Protein AF-A0AAD5CUB1-F1 (afdb_monomer_lite)

Sequence (132 aa):
MQSFSGYIFGTVWWGIALNLIAYFVASHAVGACWYLLGTQRATKCLKDKCMEIDGCKLRILTCQEFMNYGTSGLIQDHTRLSWGENRRVRSACLQEDSSFSYGVYKWTIQLVTNQNRLEKILFPIFWGLMTL

Secondary structure (DSSP, 8-state):
--SSHHHHSSSHHHHHHHHHHHHHHHHHHHHHHHHHHHHHHHHHHHHHHHHTSTT--GGGGSPPP---SS--S----HHHHHHHT-HHHHHHHSSTT-SS--GGGTTHHHHHH---HHHHHHHHHHHHHHH-

Organism: Ambrosia artemisiifolia (NCBI:txid4212)

Radius of gyration: 21.76 Å; chains: 1; bounding box: 42×44×61 Å

pLDDT: mean 82.88, std 13.19, range [42.78, 95.31]

Foldseek 3Di:
DPPPVCVCVVDPVNVVVVVVVVLLVQLLVQLVVLLVVLVVLLLVLLVVVLVVDPPRDCVLSDDDDDDDPPDPDDPPPPVSVVSVPPPVSCQQRQDLNHPRPSDPSSVSSPVVPDPDPVCVRVVSSVVSSVVD

Structure (mmCIF, N/CA/C/O backbone):
data_AF-A0AAD5CUB1-F1
#
_entry.id   AF-A0AAD5CUB1-F1
#
loop_
_atom_site.group_PDB
_atom_site.id
_atom_site.type_symbol
_atom_site.label_atom_id
_atom_site.label_alt_id
_atom_site.label_comp_id
_atom_site.label_asym_id
_atom_site.label_entity_id
_atom_site.label_seq_id
_atom_site.pdbx_PDB_ins_code
_atom_site.Cartn_x
_atom_site.Cartn_y
_atom_site.Cartn_z
_atom_site.occupancy
_atom_site.B_iso_or_equiv
_atom_site.auth_seq_id
_atom_site.auth_comp_id
_atom_site.auth_asym_id
_atom_site.auth_atom_id
_atom_site.pdbx_PDB_model_num
ATOM 1 N N . MET A 1 1 ? 17.579 18.787 -40.825 1.00 42.78 1 MET A N 1
ATOM 2 C CA . MET A 1 1 ? 17.127 18.381 -39.473 1.00 42.78 1 MET A CA 1
ATOM 3 C C . MET A 1 1 ? 17.156 16.856 -39.356 1.00 42.78 1 MET A C 1
ATOM 5 O O . MET A 1 1 ? 16.116 16.223 -39.266 1.00 42.78 1 MET A O 1
ATOM 9 N N . GLN A 1 2 ? 18.342 16.246 -39.418 1.00 50.91 2 GLN A N 1
ATOM 10 C CA . GLN A 1 2 ? 18.483 14.787 -39.557 1.00 50.91 2 GLN A CA 1
ATOM 11 C C . GLN A 1 2 ? 19.628 14.253 -38.682 1.00 50.91 2 GLN A C 1
ATOM 13 O O . GLN A 1 2 ? 20.418 13.428 -39.113 1.00 50.91 2 GLN A O 1
ATOM 18 N N . SER A 1 3 ? 19.757 14.777 -37.460 1.00 53.75 3 SER A N 1
ATOM 19 C CA . SER A 1 3 ? 20.870 14.455 -36.550 1.00 53.75 3 SER A CA 1
ATOM 20 C C . SER A 1 3 ? 20.441 13.879 -35.196 1.00 53.75 3 SER A C 1
ATOM 22 O O . SER A 1 3 ? 21.233 13.186 -34.573 1.00 53.75 3 SER A O 1
ATOM 24 N N . PHE A 1 4 ? 19.193 14.071 -34.756 1.00 56.19 4 PHE A N 1
ATOM 25 C CA . PHE A 1 4 ? 18.714 13.481 -33.494 1.00 56.19 4 PHE A CA 1
ATOM 26 C C . PHE A 1 4 ? 18.097 12.090 -33.676 1.00 56.19 4 PHE A C 1
ATOM 28 O O . PHE A 1 4 ? 18.402 11.171 -32.922 1.00 56.19 4 PHE A O 1
ATOM 35 N N . SER A 1 5 ? 17.277 11.901 -34.714 1.00 56.19 5 SER A N 1
ATOM 36 C CA . SER A 1 5 ? 16.604 10.616 -34.947 1.00 56.19 5 SER A CA 1
ATOM 37 C C . SER A 1 5 ? 17.586 9.517 -35.390 1.00 56.19 5 SER A C 1
ATOM 39 O O . SER A 1 5 ? 17.491 8.387 -34.934 1.00 56.19 5 SER A O 1
ATOM 41 N N . GLY A 1 6 ? 18.609 9.852 -36.188 1.00 54.75 6 GLY A N 1
ATOM 42 C CA . GLY A 1 6 ? 19.611 8.881 -36.652 1.00 54.75 6 GLY A CA 1
ATOM 43 C C . GLY A 1 6 ? 20.554 8.353 -35.561 1.00 54.75 6 GLY A C 1
ATOM 44 O O . GLY A 1 6 ? 21.045 7.240 -35.683 1.00 54.75 6 GLY A O 1
ATOM 45 N N . TYR A 1 7 ? 20.780 9.107 -34.479 1.00 55.44 7 TYR A N 1
ATOM 46 C CA . TYR A 1 7 ? 21.620 8.673 -33.352 1.00 55.44 7 TYR A CA 1
ATOM 47 C C . TYR A 1 7 ? 20.828 7.854 -32.317 1.00 55.44 7 TYR A C 1
ATOM 49 O O . TYR A 1 7 ? 21.359 6.911 -31.736 1.00 55.44 7 TYR A O 1
ATOM 57 N N . ILE A 1 8 ? 19.540 8.175 -32.133 1.00 55.81 8 ILE A N 1
ATOM 58 C CA . ILE A 1 8 ? 18.613 7.427 -31.266 1.00 55.81 8 ILE A CA 1
ATOM 59 C C . ILE A 1 8 ? 18.130 6.134 -31.943 1.00 55.81 8 ILE A C 1
ATOM 61 O O . ILE A 1 8 ? 17.870 5.159 -31.261 1.00 55.81 8 ILE A O 1
ATOM 65 N N . PHE A 1 9 ? 18.042 6.071 -33.274 1.00 55.00 9 PHE A N 1
ATOM 66 C CA . PHE A 1 9 ? 17.615 4.859 -33.995 1.00 55.00 9 PHE A CA 1
ATOM 67 C C . PHE A 1 9 ? 18.747 4.149 -34.759 1.00 55.00 9 PHE A C 1
ATOM 69 O O . PHE A 1 9 ? 18.501 3.148 -35.424 1.00 55.00 9 PHE A O 1
ATOM 76 N N . GLY A 1 10 ? 19.989 4.637 -34.670 1.00 57.09 10 GLY A N 1
ATOM 77 C CA . GLY A 1 10 ? 21.131 4.094 -35.418 1.00 57.09 10 GLY A CA 1
ATOM 78 C C . GLY A 1 10 ? 21.799 2.867 -34.792 1.00 57.09 10 GLY A C 1
ATOM 79 O O . GLY A 1 10 ? 22.535 2.164 -35.479 1.00 57.09 10 GLY A O 1
ATOM 80 N N . THR A 1 11 ? 21.555 2.579 -33.508 1.00 68.25 11 THR A N 1
ATOM 81 C CA . THR A 1 11 ? 22.125 1.408 -32.825 1.00 68.25 11 THR A CA 1
ATOM 82 C C . THR A 1 11 ? 21.013 0.493 -32.314 1.00 68.25 11 THR A C 1
ATOM 84 O O . THR A 1 11 ? 20.067 0.941 -31.669 1.00 68.25 11 THR A O 1
ATOM 87 N N . VAL A 1 12 ? 21.135 -0.817 -32.573 1.00 71.50 12 VAL A N 1
ATOM 88 C CA . VAL A 1 12 ? 20.195 -1.873 -32.121 1.00 71.50 12 VAL A CA 1
ATOM 89 C C . VAL A 1 12 ? 19.882 -1.764 -30.621 1.00 71.50 12 VAL A C 1
ATOM 91 O O . VAL A 1 12 ? 18.788 -2.091 -30.162 1.00 71.50 12 VAL A O 1
ATOM 94 N N . TRP A 1 13 ? 20.836 -1.237 -29.857 1.00 74.38 13 TRP A N 1
ATOM 95 C CA . TRP A 1 13 ? 20.746 -1.050 -28.420 1.00 74.38 13 TRP A CA 1
ATOM 96 C C . TRP A 1 13 ? 19.632 -0.091 -27.979 1.00 74.38 13 TRP A C 1
ATOM 98 O O . TRP A 1 13 ? 18.978 -0.347 -26.968 1.00 74.38 13 TRP A O 1
ATOM 108 N N . TRP A 1 14 ? 19.346 0.962 -28.748 1.00 79.62 14 TRP A N 1
ATOM 109 C CA . TRP A 1 14 ? 18.256 1.884 -28.423 1.00 79.62 14 TRP A CA 1
ATOM 110 C C . TRP A 1 14 ? 16.875 1.241 -28.562 1.00 79.62 14 TRP A C 1
ATOM 112 O O . TRP A 1 14 ? 15.990 1.533 -27.763 1.00 79.62 14 TRP A O 1
ATOM 122 N N . GLY A 1 15 ? 16.697 0.316 -29.511 1.00 80.81 15 GLY A N 1
ATOM 123 C CA . GLY A 1 15 ? 15.460 -0.461 -29.625 1.00 80.81 15 GLY A CA 1
ATOM 124 C C . GLY A 1 15 ? 15.199 -1.309 -28.376 1.00 80.81 15 GLY A C 1
ATOM 125 O O . GLY A 1 15 ? 14.087 -1.316 -27.851 1.00 80.81 15 GLY A O 1
ATOM 126 N N . ILE A 1 16 ? 16.245 -1.954 -27.849 1.00 86.75 16 ILE A N 1
ATOM 127 C CA . ILE A 1 16 ? 16.178 -2.724 -26.597 1.00 86.75 16 ILE A CA 1
ATOM 128 C C . ILE A 1 16 ? 15.879 -1.795 -25.414 1.00 86.75 16 ILE A C 1
ATOM 130 O O . ILE A 1 16 ? 14.988 -2.086 -24.619 1.00 86.75 16 ILE A O 1
ATOM 134 N N . ALA A 1 17 ? 16.575 -0.659 -25.312 1.00 89.06 17 ALA A N 1
ATOM 135 C CA . ALA A 1 17 ? 16.372 0.299 -24.228 1.00 89.06 17 ALA A CA 1
ATOM 136 C C . ALA A 1 17 ? 14.936 0.848 -24.197 1.00 89.06 17 ALA A C 1
ATOM 138 O O . ALA A 1 17 ? 14.316 0.887 -23.137 1.00 89.06 17 ALA A O 1
ATOM 139 N N . LEU A 1 18 ? 14.379 1.220 -25.353 1.00 89.19 18 LEU A N 1
ATOM 140 C CA . LEU A 1 18 ? 13.004 1.716 -25.452 1.00 89.19 18 LEU A CA 1
ATOM 141 C C . LEU A 1 18 ? 11.972 0.641 -25.087 1.00 89.19 18 LEU A C 1
ATOM 143 O O . LEU A 1 18 ? 10.995 0.951 -24.408 1.00 89.19 18 LEU A O 1
ATOM 147 N N . ASN A 1 19 ? 12.201 -0.615 -25.482 1.00 89.69 19 ASN A N 1
ATOM 148 C CA . ASN A 1 19 ? 11.330 -1.731 -25.112 1.00 89.69 19 ASN A CA 1
ATOM 149 C C . ASN A 1 19 ? 11.345 -1.969 -23.591 1.00 89.69 19 ASN A C 1
ATOM 151 O O . ASN A 1 19 ? 10.290 -2.028 -22.963 1.00 89.69 19 ASN A O 1
ATOM 155 N N . LEU A 1 20 ? 12.535 -1.976 -22.979 1.00 91.19 20 LEU A N 1
ATOM 156 C CA . LEU A 1 20 ? 12.674 -2.088 -21.525 1.00 91.19 20 LEU A CA 1
ATOM 157 C C . LEU A 1 20 ? 11.950 -0.949 -20.799 1.00 91.19 20 LEU A C 1
ATOM 159 O O . LEU A 1 20 ? 11.191 -1.208 -19.869 1.00 91.19 20 LEU A O 1
ATOM 163 N N . ILE A 1 21 ? 12.128 0.301 -21.239 1.00 92.38 21 ILE A N 1
ATOM 164 C CA . ILE A 1 21 ? 11.434 1.458 -20.650 1.00 92.38 21 ILE A CA 1
ATOM 165 C C . ILE A 1 21 ? 9.914 1.291 -20.756 1.00 92.38 21 ILE A C 1
ATOM 167 O O . ILE A 1 21 ? 9.211 1.503 -19.769 1.00 92.38 21 ILE A O 1
ATOM 171 N N . ALA A 1 22 ? 9.401 0.880 -21.918 1.00 92.31 22 ALA A N 1
ATOM 172 C CA . ALA A 1 22 ? 7.971 0.647 -22.104 1.00 92.31 22 ALA A CA 1
ATOM 173 C C . ALA A 1 22 ? 7.440 -0.432 -21.144 1.00 92.31 22 ALA A C 1
ATOM 175 O O . ALA A 1 22 ? 6.398 -0.240 -20.516 1.00 92.31 22 ALA A O 1
ATOM 176 N N . TYR A 1 23 ? 8.187 -1.524 -20.968 1.00 92.81 23 TYR A N 1
ATOM 177 C CA . TYR A 1 23 ? 7.831 -2.600 -20.048 1.00 92.81 23 TYR A CA 1
ATOM 178 C C . TYR A 1 23 ? 7.850 -2.148 -18.576 1.00 92.81 23 TYR A C 1
ATOM 180 O O . TYR A 1 23 ? 6.925 -2.462 -17.826 1.00 92.81 23 TYR A O 1
ATOM 188 N N . PHE A 1 24 ? 8.824 -1.325 -18.164 1.00 93.25 24 PHE A N 1
ATOM 189 C CA . PHE A 1 24 ? 8.842 -0.715 -16.827 1.00 93.25 24 PHE A CA 1
ATOM 190 C C . PHE A 1 24 ? 7.639 0.204 -16.585 1.00 93.25 24 PHE A C 1
ATOM 192 O O . PHE A 1 24 ? 7.043 0.156 -15.509 1.00 93.25 24 PHE A O 1
ATOM 199 N N . VAL A 1 25 ? 7.258 1.025 -17.568 1.00 94.12 25 VAL A N 1
ATOM 200 C CA . VAL A 1 25 ? 6.098 1.926 -17.454 1.00 94.12 25 VAL A CA 1
ATOM 201 C C . VAL A 1 25 ? 4.794 1.132 -17.355 1.00 94.12 25 VAL A C 1
ATOM 203 O O . VAL A 1 25 ? 3.970 1.419 -16.485 1.00 94.12 25 VAL A O 1
ATOM 206 N N . ALA A 1 26 ? 4.619 0.107 -18.194 1.00 95.12 26 ALA A N 1
ATOM 207 C CA . ALA A 1 26 ? 3.455 -0.776 -18.135 1.00 95.12 26 ALA A CA 1
ATOM 208 C C . ALA A 1 26 ? 3.369 -1.500 -16.781 1.00 95.12 26 ALA A C 1
ATOM 210 O O . ALA A 1 26 ? 2.324 -1.480 -16.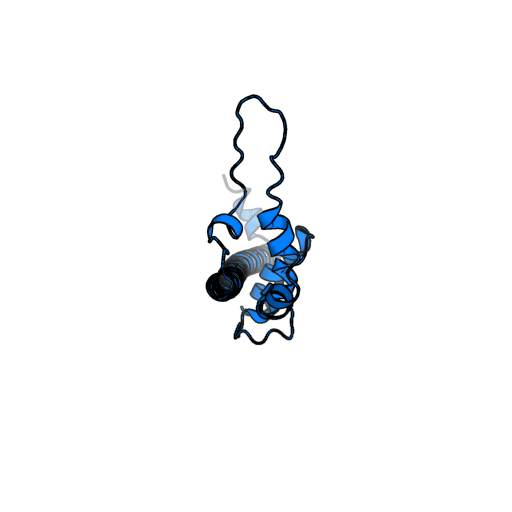128 1.00 95.12 26 ALA A O 1
ATOM 211 N N . SER A 1 27 ? 4.491 -2.046 -16.311 1.00 94.12 27 SER A N 1
ATOM 212 C CA . SER A 1 27 ? 4.600 -2.709 -15.008 1.00 94.12 27 SER A CA 1
ATOM 213 C C . SER A 1 27 ? 4.294 -1.765 -13.850 1.00 94.12 27 SER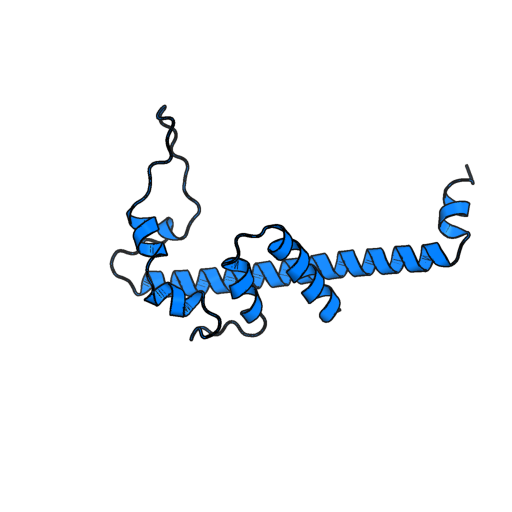 A C 1
ATOM 215 O O . SER A 1 27 ? 3.575 -2.134 -12.925 1.00 94.12 27 SER A O 1
ATOM 217 N N . HIS A 1 28 ? 4.770 -0.519 -13.907 1.00 93.38 28 HIS A N 1
ATOM 218 C CA . HIS A 1 28 ? 4.423 0.496 -12.918 1.00 93.38 28 HIS A CA 1
ATOM 219 C C . HIS A 1 28 ? 2.914 0.766 -12.904 1.00 93.38 28 HIS A C 1
ATOM 221 O O . HIS A 1 28 ? 2.325 0.869 -11.830 1.00 93.38 28 HIS A O 1
ATOM 227 N N . ALA A 1 29 ? 2.269 0.900 -14.066 1.00 94.69 29 ALA A N 1
ATOM 228 C CA . ALA A 1 29 ? 0.831 1.152 -14.140 1.00 94.69 29 ALA A CA 1
ATOM 229 C C . ALA A 1 29 ? 0.020 -0.016 -13.553 1.00 94.69 29 ALA A C 1
ATOM 231 O O . ALA A 1 29 ? -0.817 0.196 -12.675 1.00 94.69 29 ALA A O 1
ATOM 232 N N . VAL A 1 30 ? 0.323 -1.249 -13.973 1.00 95.31 30 VAL A N 1
ATOM 233 C CA . VAL A 1 30 ? -0.336 -2.468 -13.475 1.00 95.31 30 VAL A CA 1
ATOM 234 C C . VAL A 1 30 ? -0.093 -2.656 -11.976 1.00 95.31 30 VAL A C 1
ATOM 236 O O . VAL A 1 30 ? -1.039 -2.874 -11.216 1.00 95.31 30 VAL A O 1
ATOM 239 N N . GLY A 1 31 ? 1.149 -2.479 -11.527 1.00 94.75 31 GLY A N 1
ATOM 240 C CA . GLY A 1 31 ? 1.527 -2.513 -10.120 1.00 94.75 31 GLY A CA 1
ATOM 241 C C . GLY A 1 31 ? 0.797 -1.471 -9.276 1.00 94.75 31 GLY A C 1
ATOM 242 O O . GLY A 1 31 ? 0.265 -1.791 -8.213 1.00 94.75 31 GLY A O 1
ATOM 243 N N . ALA A 1 32 ? 0.711 -0.227 -9.754 1.00 93.25 32 ALA A N 1
ATOM 244 C CA . ALA A 1 32 ? -0.004 0.842 -9.062 1.00 93.25 32 ALA A CA 1
ATOM 245 C C . ALA A 1 32 ? -1.503 0.531 -8.940 1.00 93.25 32 ALA A C 1
ATOM 247 O O . ALA A 1 32 ? -2.076 0.700 -7.863 1.00 93.25 32 ALA A O 1
ATOM 248 N N . CYS A 1 33 ? -2.133 0.021 -10.004 1.00 94.44 33 CYS A N 1
ATOM 249 C CA . CYS A 1 33 ? -3.519 -0.445 -9.957 1.00 94.44 33 CYS A CA 1
ATOM 250 C C . CYS A 1 33 ? -3.702 -1.569 -8.930 1.00 94.44 33 CYS A C 1
ATOM 252 O O . CYS A 1 33 ? -4.629 -1.511 -8.120 1.00 94.44 33 CYS A O 1
ATOM 254 N N . TRP A 1 34 ? -2.800 -2.553 -8.911 1.00 95.12 34 TRP A N 1
ATOM 255 C CA . TRP A 1 34 ? -2.824 -3.633 -7.927 1.00 95.12 34 TRP A CA 1
ATOM 256 C C . TRP A 1 34 ? -2.701 -3.112 -6.487 1.00 95.12 34 TRP A C 1
ATOM 258 O O . TRP A 1 34 ? -3.498 -3.484 -5.621 1.00 95.12 34 TRP A O 1
ATOM 268 N N . TYR A 1 35 ? -1.774 -2.185 -6.234 1.00 93.81 35 TYR A N 1
ATOM 269 C CA . TYR A 1 35 ? -1.601 -1.562 -4.922 1.00 93.81 35 TYR A CA 1
ATOM 270 C C . TYR A 1 35 ? -2.841 -0.768 -4.486 1.00 93.81 35 TYR A C 1
ATOM 272 O O . TYR A 1 35 ? -3.300 -0.911 -3.351 1.00 93.81 35 TYR A O 1
ATOM 280 N N . LEU A 1 36 ? -3.438 0.021 -5.385 1.00 93.31 36 LEU A N 1
ATOM 281 C CA . LEU A 1 36 ? -4.660 0.775 -5.096 1.00 93.31 36 LEU A CA 1
ATOM 282 C C . LEU A 1 36 ? -5.830 -0.154 -4.753 1.00 93.31 36 LEU A C 1
ATOM 284 O O . LEU A 1 36 ? -6.513 0.067 -3.755 1.00 93.31 36 LEU A O 1
ATOM 288 N N . LEU A 1 37 ? -6.034 -1.232 -5.509 1.00 94.62 37 LEU A N 1
ATOM 289 C CA . LEU A 1 37 ? -7.098 -2.196 -5.218 1.00 94.62 37 LEU A CA 1
ATOM 290 C C . LEU A 1 37 ? -6.859 -2.933 -3.890 1.00 94.62 37 LEU A C 1
ATOM 292 O O . LEU A 1 37 ? -7.800 -3.142 -3.121 1.00 94.62 37 LEU A O 1
ATOM 296 N N . GLY A 1 38 ? -5.608 -3.263 -3.562 1.00 93.94 38 GLY A N 1
ATOM 297 C CA . GLY A 1 38 ? -5.275 -3.856 -2.268 1.00 93.94 38 GLY A CA 1
ATOM 298 C C . GLY A 1 38 ? -5.473 -2.906 -1.087 1.00 93.94 38 GLY A C 1
ATOM 299 O O . GLY A 1 38 ? -6.067 -3.291 -0.079 1.00 93.94 38 GLY A O 1
ATOM 300 N N . THR A 1 39 ? -5.098 -1.632 -1.230 1.00 92.56 39 THR A N 1
ATOM 301 C CA . THR A 1 39 ? -5.376 -0.614 -0.200 1.00 92.56 39 THR A CA 1
ATOM 302 C C . THR A 1 39 ? -6.881 -0.418 0.007 1.00 92.56 39 THR A C 1
ATOM 304 O O . THR A 1 39 ? -7.330 -0.348 1.150 1.00 92.56 39 THR A O 1
ATOM 307 N N . GLN A 1 40 ? -7.691 -0.437 -1.061 1.00 93.75 40 GLN A N 1
ATOM 308 C CA . GLN A 1 40 ? -9.154 -0.393 -0.959 1.00 93.75 40 GLN A CA 1
ATOM 309 C C . GLN A 1 40 ? -9.716 -1.603 -0.203 1.00 93.75 40 GLN A C 1
ATOM 311 O O . GLN A 1 40 ? -10.624 -1.446 0.618 1.00 93.75 40 GLN A O 1
ATOM 316 N N . ARG A 1 41 ? -9.168 -2.805 -0.431 1.00 94.06 41 ARG A N 1
ATOM 317 C CA . ARG A 1 41 ? -9.525 -4.011 0.336 1.00 94.06 41 ARG A CA 1
ATOM 318 C C . ARG A 1 41 ? -9.175 -3.857 1.814 1.00 94.06 41 ARG A C 1
ATOM 320 O O . ARG A 1 41 ? -10.011 -4.181 2.655 1.00 94.06 41 ARG A O 1
ATOM 327 N N . ALA A 1 42 ? -8.013 -3.285 2.127 1.00 92.62 42 ALA A N 1
ATOM 328 C CA . ALA A 1 42 ? -7.621 -3.017 3.508 1.00 92.62 42 ALA A CA 1
ATOM 329 C C . ALA A 1 42 ? -8.556 -2.011 4.182 1.00 92.62 42 ALA A C 1
ATOM 331 O O . ALA A 1 42 ? -9.065 -2.259 5.274 1.00 92.62 42 ALA A O 1
ATOM 332 N N . THR A 1 43 ? -8.881 -0.915 3.493 1.00 92.25 43 THR A N 1
ATOM 333 C CA . THR A 1 43 ? -9.879 0.048 3.966 1.00 92.25 43 THR A CA 1
ATOM 334 C C . THR A 1 43 ? -11.243 -0.605 4.169 1.00 92.25 43 THR A C 1
ATOM 336 O O . THR A 1 43 ? -11.922 -0.288 5.143 1.00 92.25 43 THR A O 1
ATOM 339 N N . LYS A 1 44 ? -11.658 -1.529 3.293 1.00 93.44 44 LYS A N 1
ATOM 340 C CA . LYS A 1 44 ? -12.916 -2.257 3.469 1.00 93.44 44 LYS A CA 1
ATOM 341 C C . LYS A 1 44 ? -12.910 -3.109 4.740 1.00 93.44 44 LYS A C 1
ATOM 343 O O . LYS A 1 44 ? -13.854 -2.991 5.512 1.00 93.44 44 LYS A O 1
ATOM 348 N N . CYS A 1 45 ? -11.848 -3.872 5.002 1.00 93.75 45 CYS A N 1
ATOM 349 C CA . CYS A 1 45 ? -11.732 -4.633 6.249 1.00 93.75 45 CYS A CA 1
ATOM 350 C C . CYS A 1 45 ? -11.847 -3.724 7.483 1.00 93.75 45 CYS A C 1
ATOM 352 O O . CYS A 1 45 ? -12.618 -4.000 8.401 1.00 93.75 45 CYS A O 1
ATOM 354 N N . LEU A 1 46 ? -11.130 -2.596 7.480 1.00 92.31 46 LEU A N 1
ATOM 355 C CA . LEU A 1 46 ? -11.155 -1.638 8.587 1.00 92.31 46 LEU A CA 1
ATOM 356 C C . LEU A 1 46 ? -12.541 -1.005 8.788 1.00 92.31 46 LEU A C 1
ATOM 358 O O . LEU A 1 46 ? -12.965 -0.809 9.926 1.00 92.31 46 LEU A O 1
ATOM 362 N N . LYS A 1 47 ? -13.266 -0.714 7.699 1.00 92.25 47 LYS A N 1
ATOM 363 C CA . LYS A 1 47 ? -14.657 -0.236 7.750 1.00 92.25 47 LYS A CA 1
ATOM 364 C C . LYS A 1 47 ? -15.589 -1.282 8.346 1.00 92.25 47 LYS A C 1
ATOM 366 O O . LYS A 1 47 ? -16.355 -0.946 9.242 1.00 92.25 47 LYS A O 1
ATOM 371 N N . ASP A 1 48 ? -15.490 -2.527 7.891 1.00 92.69 48 ASP A N 1
ATOM 372 C CA . ASP A 1 48 ? -16.328 -3.622 8.378 1.00 92.69 48 ASP A CA 1
ATOM 373 C C . ASP A 1 48 ? -16.094 -3.835 9.892 1.00 92.69 48 ASP A C 1
ATOM 375 O O . ASP A 1 48 ? -17.049 -3.862 10.664 1.00 92.69 48 ASP A O 1
ATOM 379 N N . LYS A 1 49 ? -14.833 -3.820 10.355 1.00 92.12 49 LYS A N 1
ATOM 380 C CA . LYS A 1 49 ? -14.503 -3.893 11.793 1.00 92.12 49 LYS A CA 1
ATOM 381 C C . LYS A 1 49 ? -14.888 -2.665 12.606 1.00 92.12 49 LYS A C 1
ATOM 383 O O . LYS A 1 49 ? -15.204 -2.802 13.781 1.00 92.12 49 LYS A O 1
ATOM 388 N N . CYS A 1 50 ? -14.882 -1.479 12.011 1.00 91.12 50 CYS A N 1
ATOM 389 C CA . CYS A 1 50 ? -15.406 -0.288 12.671 1.00 91.12 50 CYS A CA 1
ATOM 390 C C . CYS A 1 50 ? -16.919 -0.408 12.904 1.00 91.12 50 CYS A C 1
ATOM 392 O O . CYS A 1 50 ? -17.375 -0.096 13.994 1.00 91.12 50 CYS A O 1
ATOM 394 N N . MET A 1 51 ? -17.688 -0.921 11.937 1.00 90.94 51 MET A N 1
ATOM 395 C CA . MET A 1 51 ? -19.141 -1.096 12.095 1.00 90.94 51 MET A CA 1
ATOM 396 C C . MET A 1 51 ? -19.527 -2.126 13.168 1.00 90.94 51 MET A C 1
ATOM 398 O O . MET A 1 51 ? -20.624 -2.047 13.707 1.00 90.94 51 MET A O 1
ATOM 402 N N . GLU A 1 52 ? -18.637 -3.065 13.498 1.00 90.75 52 GLU A N 1
ATOM 403 C CA . GLU A 1 52 ? -18.825 -4.023 14.599 1.00 90.75 52 GLU A CA 1
ATOM 404 C C . GLU A 1 52 ? -18.548 -3.419 15.994 1.00 90.75 52 GLU A C 1
ATOM 406 O O . GLU A 1 52 ? -18.912 -4.022 17.001 1.00 90.75 52 GLU A O 1
ATOM 411 N N . ILE A 1 53 ? -17.866 -2.269 16.081 1.00 87.75 53 ILE A N 1
ATOM 412 C CA . ILE A 1 53 ? -17.439 -1.661 17.349 1.00 87.75 53 ILE A CA 1
ATOM 413 C C . ILE A 1 53 ? -18.366 -0.500 17.710 1.00 87.75 53 ILE A C 1
ATOM 415 O O . ILE A 1 53 ? -18.386 0.530 17.029 1.00 87.75 53 ILE A O 1
ATOM 419 N N . ASP A 1 54 ? -19.050 -0.621 18.848 1.00 84.75 54 ASP A N 1
ATOM 420 C CA . ASP A 1 54 ? -19.881 0.453 19.390 1.00 84.75 54 ASP A CA 1
ATOM 421 C C . ASP A 1 54 ? -19.078 1.744 19.592 1.00 84.75 54 ASP A C 1
ATOM 423 O O . ASP A 1 54 ? -18.004 1.769 20.197 1.00 84.75 54 ASP A O 1
ATOM 427 N N . GLY A 1 55 ? -19.611 2.844 19.060 1.00 81.56 55 GLY A N 1
ATOM 428 C CA . GLY A 1 55 ? -18.985 4.164 19.136 1.00 81.56 55 GLY A CA 1
ATOM 429 C C . GLY A 1 55 ? -17.917 4.442 18.072 1.00 81.56 55 GLY A C 1
ATOM 430 O O . GLY A 1 55 ? -17.406 5.565 18.025 1.00 81.56 55 GLY A O 1
ATOM 431 N N . CYS A 1 56 ? -17.602 3.495 17.179 1.00 86.50 56 CYS A N 1
ATOM 432 C CA . CYS A 1 56 ? -16.716 3.772 16.052 1.00 86.50 56 CYS A CA 1
ATOM 433 C C . CYS A 1 56 ? -17.424 4.624 14.988 1.00 86.50 56 CYS A C 1
ATOM 435 O O . CYS A 1 56 ? -18.463 4.258 14.442 1.00 86.50 56 CYS A O 1
ATOM 437 N N . LYS A 1 57 ? -16.841 5.779 14.659 1.00 86.12 57 LYS A N 1
ATOM 438 C CA . LYS A 1 57 ? -17.319 6.651 13.578 1.00 86.12 57 LYS A CA 1
ATOM 439 C C . LYS A 1 57 ? -16.414 6.485 12.367 1.00 86.12 57 LYS A C 1
ATOM 441 O O . LYS A 1 57 ? -15.202 6.583 12.504 1.00 86.12 57 LYS A O 1
ATOM 446 N N . LEU A 1 58 ? -16.984 6.368 11.167 1.00 85.00 58 LEU A N 1
ATOM 447 C CA . LEU A 1 58 ? -16.225 6.295 9.904 1.00 85.00 58 LEU A CA 1
ATOM 448 C C . LEU A 1 58 ? -15.215 7.444 9.717 1.00 85.00 58 LEU A C 1
ATOM 450 O O . LEU A 1 58 ? -14.202 7.251 9.055 1.00 85.00 58 LEU A O 1
ATOM 454 N N . ARG A 1 59 ? -15.438 8.604 10.351 1.00 83.56 59 ARG A N 1
ATOM 455 C CA . ARG A 1 59 ? -14.489 9.734 10.387 1.00 83.56 59 ARG A CA 1
ATOM 456 C C . ARG A 1 59 ? -13.126 9.374 11.005 1.00 83.56 59 ARG A C 1
ATOM 458 O O . ARG A 1 59 ? -12.121 9.999 10.695 1.00 83.56 59 ARG A O 1
ATOM 465 N N . ILE A 1 60 ? -13.069 8.358 11.863 1.00 83.06 60 ILE A N 1
ATOM 466 C CA . ILE A 1 60 ? -11.823 7.841 12.453 1.00 83.06 60 ILE A CA 1
ATOM 467 C C . ILE A 1 60 ? -10.926 7.212 11.373 1.00 83.06 60 ILE A C 1
ATOM 469 O O . ILE A 1 60 ? -9.704 7.273 11.472 1.00 83.06 60 ILE A O 1
ATOM 473 N N . LEU A 1 61 ? -11.527 6.651 10.320 1.00 82.62 61 LEU A N 1
ATOM 474 C CA . LEU A 1 61 ? -10.832 5.988 9.212 1.00 82.62 61 LEU A CA 1
ATOM 475 C C . LEU A 1 61 ? -10.384 6.953 8.107 1.00 82.62 61 LEU A C 1
ATOM 477 O O . LEU A 1 61 ? -9.674 6.541 7.190 1.00 82.62 61 LEU A O 1
ATOM 481 N N . THR A 1 62 ? -10.825 8.210 8.144 1.00 82.19 62 THR A N 1
ATOM 482 C CA . THR A 1 62 ? -10.480 9.214 7.134 1.00 82.19 62 THR A CA 1
ATOM 483 C C . THR A 1 62 ? -9.226 9.992 7.528 1.00 82.19 62 THR A C 1
ATOM 485 O O . THR A 1 62 ? -8.820 10.028 8.696 1.00 82.19 62 THR A O 1
ATOM 488 N N . CYS A 1 63 ? -8.603 10.649 6.544 1.00 76.00 63 CYS A N 1
ATOM 489 C CA . CYS A 1 63 ? -7.517 11.595 6.796 1.00 76.00 63 CYS A CA 1
ATOM 490 C C . CYS A 1 63 ? -7.937 12.634 7.845 1.00 76.00 63 CYS A C 1
ATOM 492 O O . CYS A 1 63 ? -9.112 12.990 7.937 1.00 76.00 63 CYS A O 1
ATOM 494 N N . GLN A 1 64 ? -6.979 13.099 8.658 1.00 71.38 64 GLN A N 1
ATOM 495 C CA . GLN A 1 64 ? -7.301 14.114 9.662 1.00 71.38 64 GLN A CA 1
ATOM 496 C C . GLN A 1 64 ? -7.659 15.407 8.947 1.00 71.38 64 GLN A C 1
ATOM 498 O O . GLN A 1 64 ? -6.858 15.898 8.153 1.00 71.38 64 GLN A O 1
ATOM 503 N N . GLU A 1 65 ? -8.828 15.960 9.243 1.00 64.75 65 GLU A N 1
ATOM 504 C CA . GLU A 1 65 ? -9.135 17.325 8.843 1.00 64.75 65 GLU A CA 1
ATOM 505 C C . GLU A 1 65 ? -8.281 18.279 9.682 1.00 64.75 65 GLU A C 1
ATOM 507 O O . GLU A 1 65 ? -8.311 18.255 10.915 1.00 64.75 65 GLU A O 1
ATOM 512 N N . PHE A 1 66 ? -7.487 19.106 9.007 1.00 58.00 66 PHE A N 1
ATOM 513 C CA . PHE A 1 66 ? -6.760 20.195 9.645 1.00 58.00 66 PHE A CA 1
ATOM 514 C C . PHE A 1 66 ? -7.754 21.325 9.938 1.00 58.00 66 PHE A C 1
ATOM 516 O O . PHE A 1 66 ? -8.100 22.093 9.044 1.00 58.00 66 PHE A O 1
ATOM 523 N N . MET A 1 67 ? -8.240 21.434 11.176 1.00 54.25 67 MET A N 1
ATOM 524 C CA . MET A 1 67 ? -9.032 22.593 11.604 1.00 54.25 67 MET A CA 1
ATOM 525 C C . MET A 1 67 ? -8.090 23.688 12.119 1.00 54.25 67 MET A C 1
ATOM 527 O O . MET A 1 67 ? -7.640 23.638 13.260 1.00 54.25 67 MET A O 1
ATOM 531 N N . ASN A 1 68 ? -7.783 24.674 11.273 1.00 52.91 68 ASN A N 1
ATOM 532 C CA . ASN A 1 68 ? -6.981 25.843 11.644 1.00 52.91 68 ASN A CA 1
ATOM 533 C C . ASN A 1 68 ? -7.893 27.014 12.047 1.00 52.91 68 ASN A C 1
ATOM 535 O O . ASN A 1 68 ? -8.305 27.800 11.199 1.00 52.91 68 ASN A O 1
ATOM 539 N N . TYR A 1 69 ? -8.162 27.169 13.346 1.00 57.44 69 TYR A N 1
ATOM 540 C CA . TYR A 1 69 ? -8.729 28.399 13.925 1.00 57.44 69 TYR A CA 1
ATOM 541 C C . TYR A 1 69 ? -7.640 29.174 14.677 1.00 57.44 69 TYR A C 1
ATOM 543 O O . TYR A 1 69 ? -7.681 29.299 15.898 1.00 57.44 69 TYR A O 1
ATOM 551 N N . GLY A 1 70 ? -6.589 29.604 13.970 1.00 63.00 70 GLY A N 1
ATOM 552 C CA . GLY A 1 70 ? -5.504 30.418 14.549 1.00 63.00 70 GLY A CA 1
ATOM 553 C C . G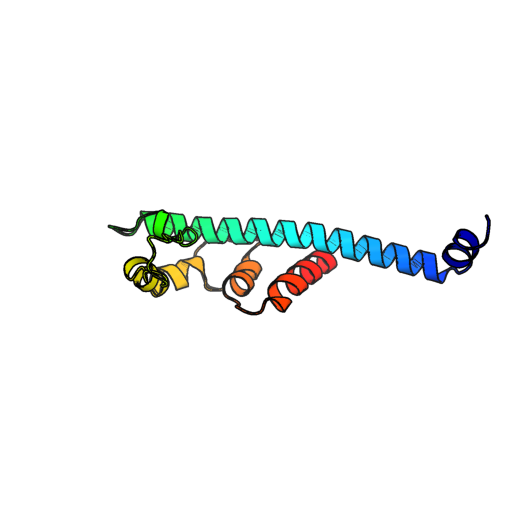LY A 1 70 ? -4.652 29.737 15.633 1.00 63.00 70 GLY A C 1
ATOM 554 O O . GLY A 1 70 ? -3.755 30.367 16.180 1.00 63.00 70 GLY A O 1
ATOM 555 N N . THR A 1 71 ? -4.900 28.461 15.936 1.00 55.94 71 THR A N 1
ATOM 556 C CA . THR A 1 71 ? -4.089 27.652 16.854 1.00 55.94 71 THR A CA 1
ATOM 557 C C . THR A 1 71 ? -3.131 26.803 16.026 1.00 55.94 71 THR A C 1
ATOM 559 O O . THR A 1 71 ? -3.565 26.000 15.205 1.00 55.94 71 THR A O 1
ATOM 562 N N . SER A 1 72 ? -1.827 26.984 16.226 1.00 53.00 72 SER A N 1
ATOM 563 C CA . SER A 1 72 ? -0.736 26.390 15.434 1.00 53.00 72 SER A CA 1
ATOM 564 C C . SER A 1 72 ? -0.502 24.889 15.684 1.00 53.00 72 SER A C 1
ATOM 566 O O . SER A 1 72 ? 0.636 24.427 15.627 1.00 53.00 72 SER A O 1
ATOM 568 N N . GLY A 1 73 ? -1.541 24.119 16.016 1.00 55.25 73 GLY A N 1
ATOM 569 C CA . GLY A 1 73 ? -1.399 22.748 16.500 1.00 55.25 73 GLY A CA 1
ATOM 570 C C . GLY A 1 73 ? -2.430 21.790 15.922 1.00 55.25 73 GLY A C 1
ATOM 571 O O . GLY A 1 73 ? -3.622 22.085 15.878 1.00 55.25 73 GLY A O 1
ATOM 572 N N . LEU A 1 74 ? -1.963 20.604 15.528 1.00 58.69 74 LEU A N 1
ATOM 573 C CA . LEU A 1 74 ? -2.827 19.467 15.239 1.00 58.69 74 LEU A CA 1
ATOM 574 C C . LEU A 1 74 ? -3.589 19.119 16.528 1.00 58.69 74 LEU A C 1
ATOM 576 O O . LEU A 1 74 ? -2.971 18.685 17.499 1.00 58.69 74 LEU A O 1
ATOM 580 N N . ILE A 1 75 ? -4.912 19.294 16.565 1.00 60.84 75 ILE A N 1
ATOM 581 C CA . ILE A 1 75 ? -5.707 18.764 17.681 1.00 60.84 75 ILE A CA 1
ATOM 582 C C . ILE A 1 75 ? -5.582 17.243 17.616 1.00 60.84 75 ILE A C 1
ATOM 584 O O . ILE A 1 75 ? -6.044 16.609 16.667 1.00 60.84 75 ILE A O 1
ATOM 588 N N . GLN A 1 76 ? -4.889 16.655 18.584 1.00 65.00 76 GLN A N 1
ATOM 589 C CA . GLN A 1 76 ? -4.653 15.222 18.624 1.00 65.00 76 GLN A CA 1
ATOM 590 C C . GLN A 1 76 ? -5.980 14.513 18.917 1.00 65.00 76 GLN A C 1
ATOM 592 O O . GLN A 1 76 ? -6.501 14.572 20.028 1.00 65.00 76 GLN A O 1
ATOM 597 N N . ASP A 1 77 ? -6.557 13.861 17.906 1.00 75.31 77 ASP A N 1
ATOM 598 C CA . ASP A 1 77 ? -7.787 13.090 18.080 1.00 75.31 77 ASP A CA 1
ATOM 599 C C . ASP A 1 77 ? -7.468 11.800 18.852 1.00 75.31 77 ASP A C 1
ATOM 601 O O . ASP A 1 77 ? -7.108 10.767 18.276 1.00 75.31 77 ASP A O 1
ATOM 605 N N . HIS A 1 78 ? -7.571 11.876 20.181 1.00 78.38 78 HIS A N 1
ATOM 606 C CA . HIS A 1 78 ? -7.327 10.755 21.088 1.00 78.38 78 HIS A CA 1
ATOM 607 C C . HIS A 1 78 ? -8.186 9.529 20.753 1.00 78.38 78 HIS A C 1
ATOM 609 O O . HIS A 1 78 ? -7.722 8.404 20.932 1.00 78.38 78 HIS A O 1
ATOM 615 N N . THR A 1 79 ? -9.400 9.723 20.222 1.00 80.31 79 THR A N 1
ATOM 616 C CA . THR A 1 79 ? -10.281 8.610 19.828 1.00 80.31 79 THR A CA 1
ATOM 617 C C . THR A 1 79 ? -9.755 7.875 18.602 1.00 80.31 79 THR A C 1
ATOM 619 O O . THR A 1 79 ? -9.889 6.658 18.486 1.00 80.31 79 THR A O 1
ATOM 622 N N . ARG A 1 80 ? -9.085 8.597 17.700 1.00 81.25 80 ARG A N 1
ATOM 623 C CA . ARG A 1 80 ? -8.471 8.001 16.518 1.00 81.25 80 ARG A CA 1
ATOM 624 C C . ARG A 1 80 ? -7.192 7.245 16.842 1.00 81.25 80 ARG A C 1
ATOM 626 O O . ARG A 1 80 ? -6.954 6.183 16.273 1.00 81.25 80 ARG A O 1
ATOM 633 N N . LEU A 1 81 ? -6.397 7.763 17.775 1.00 82.00 81 LEU A N 1
ATOM 634 C CA . LEU A 1 81 ? -5.202 7.071 18.257 1.00 82.00 81 LEU A CA 1
ATOM 635 C C . LEU A 1 81 ? -5.555 5.795 19.018 1.00 82.00 81 LEU A C 1
ATOM 637 O O . LEU A 1 81 ? -4.974 4.750 18.742 1.00 82.00 81 LEU A O 1
ATOM 641 N N . SER A 1 82 ? -6.544 5.844 19.915 1.00 84.12 82 SER A N 1
ATOM 642 C CA . SER A 1 82 ? -6.982 4.650 20.645 1.00 84.12 82 SER A CA 1
ATOM 643 C C . SER A 1 82 ? -7.562 3.582 19.715 1.00 84.12 82 SER A C 1
ATOM 645 O O . SER A 1 82 ? -7.321 2.392 19.920 1.00 84.12 82 SER A O 1
ATOM 647 N N . TRP A 1 83 ? -8.269 3.988 18.656 1.00 85.81 83 TRP A N 1
ATOM 648 C CA . TRP A 1 83 ? -8.744 3.063 17.631 1.00 85.81 83 TRP A CA 1
ATOM 649 C C . TRP A 1 83 ? -7.593 2.460 16.808 1.00 85.81 83 TRP A C 1
ATOM 651 O O . TRP A 1 83 ? -7.593 1.255 16.558 1.00 85.81 83 TRP A O 1
ATOM 661 N N . GLY A 1 84 ? -6.585 3.260 16.442 1.00 83.06 84 GLY A N 1
ATOM 662 C CA . GLY A 1 84 ? -5.386 2.786 15.737 1.00 83.06 84 GLY A CA 1
ATOM 663 C C . GLY A 1 84 ? -4.563 1.763 16.533 1.00 83.06 84 GLY A C 1
ATOM 664 O O . GLY A 1 84 ? -4.004 0.835 15.951 1.00 83.06 84 GLY A O 1
ATOM 665 N N . GLU A 1 85 ? -4.561 1.875 17.863 1.00 85.62 85 GLU A N 1
ATOM 666 C CA . GLU A 1 85 ? -3.910 0.932 18.784 1.00 85.62 85 GLU A CA 1
ATOM 667 C C . GLU A 1 85 ? -4.741 -0.340 19.063 1.00 85.62 85 GLU A C 1
ATOM 669 O O . GLU A 1 85 ? -4.300 -1.246 19.781 1.00 85.62 85 GLU A O 1
ATOM 674 N N . ASN A 1 86 ? -5.947 -0.467 18.492 1.00 88.44 86 ASN A N 1
ATOM 675 C CA . ASN A 1 86 ? -6.800 -1.628 18.721 1.00 88.44 86 ASN A CA 1
ATOM 676 C C . ASN A 1 86 ? -6.203 -2.896 18.088 1.00 88.44 86 ASN A C 1
ATOM 678 O O . ASN A 1 86 ? -6.332 -3.167 16.889 1.00 88.44 86 ASN A O 1
ATOM 682 N N . ARG A 1 87 ? -5.594 -3.732 18.937 1.00 88.88 87 ARG A N 1
ATOM 683 C CA . ARG A 1 87 ? -4.929 -4.975 18.524 1.00 88.88 87 ARG A CA 1
ATOM 684 C C . ARG A 1 87 ? -5.845 -5.939 17.776 1.00 88.88 87 ARG A C 1
ATOM 686 O O . ARG A 1 87 ? -5.361 -6.584 16.855 1.00 88.88 87 ARG A O 1
ATOM 693 N N . ARG A 1 88 ? -7.136 -6.019 18.129 1.00 89.25 88 ARG A N 1
ATOM 694 C CA . ARG A 1 88 ? -8.093 -6.942 17.487 1.00 89.25 88 ARG A CA 1
ATOM 695 C C . ARG A 1 88 ? -8.373 -6.541 16.042 1.00 89.25 88 ARG A C 1
ATOM 697 O O . ARG A 1 88 ? -8.401 -7.392 15.160 1.00 89.25 88 ARG A O 1
ATOM 704 N N . VAL A 1 89 ? -8.542 -5.241 15.792 1.00 89.56 89 VAL A N 1
ATOM 705 C CA . VAL A 1 89 ? -8.734 -4.708 14.434 1.00 89.56 89 VAL A CA 1
ATOM 706 C C . VAL A 1 89 ? -7.451 -4.875 13.623 1.00 89.56 89 VAL A C 1
ATOM 708 O O . VAL A 1 89 ? -7.488 -5.335 12.482 1.00 89.56 89 VAL A O 1
ATOM 711 N N . ARG A 1 90 ? -6.298 -4.575 14.235 1.00 89.31 90 ARG A N 1
ATOM 712 C CA . ARG A 1 90 ? -4.993 -4.720 13.586 1.00 89.31 90 ARG A CA 1
ATOM 713 C C . ARG A 1 90 ? -4.700 -6.167 13.191 1.00 89.31 90 ARG A C 1
ATOM 715 O O . ARG A 1 90 ? -4.257 -6.387 12.071 1.00 89.31 90 ARG A O 1
ATOM 722 N N . SER A 1 91 ? -4.977 -7.147 14.051 1.00 89.94 91 SER A N 1
ATOM 723 C CA . SER A 1 91 ? -4.794 -8.565 13.712 1.00 89.94 91 SER A CA 1
ATOM 724 C C . SER A 1 91 ? -5.797 -9.056 12.669 1.00 89.94 91 SER A C 1
ATOM 726 O O . SER A 1 91 ? -5.452 -9.867 11.818 1.00 89.94 91 SER A O 1
ATOM 728 N N . ALA A 1 92 ? -7.028 -8.539 12.686 1.00 90.94 92 ALA A N 1
ATOM 729 C CA . ALA A 1 92 ? -8.052 -8.927 11.721 1.00 90.94 92 ALA A CA 1
ATOM 730 C C . ALA A 1 92 ? -7.825 -8.353 10.312 1.00 90.94 92 ALA A C 1
ATOM 732 O O . ALA A 1 92 ? -8.243 -8.984 9.347 1.00 90.94 92 ALA A O 1
ATOM 733 N N . CYS A 1 93 ? -7.193 -7.179 10.182 1.00 91.31 93 CYS A N 1
ATOM 734 C CA . CYS A 1 93 ? -7.082 -6.477 8.897 1.00 91.31 93 CYS A CA 1
ATOM 735 C C . CYS A 1 93 ? -5.653 -6.206 8.425 1.00 91.31 93 CYS A C 1
ATOM 737 O O . CYS A 1 93 ? -5.426 -6.153 7.223 1.00 91.31 93 CYS A O 1
ATOM 739 N N . LEU A 1 94 ? -4.700 -5.984 9.328 1.00 90.50 94 LEU A N 1
ATOM 740 C CA . LEU A 1 94 ? -3.372 -5.445 9.006 1.00 90.50 94 LEU A CA 1
ATOM 741 C C . LEU A 1 94 ? -2.229 -6.418 9.334 1.00 90.50 94 LEU A C 1
ATOM 743 O O . LEU A 1 94 ? -1.075 -6.008 9.419 1.00 90.50 94 LEU A O 1
ATOM 747 N N . GLN A 1 95 ? -2.542 -7.697 9.536 1.00 87.25 95 GLN A N 1
ATOM 748 C CA . GLN A 1 95 ? -1.559 -8.767 9.697 1.00 87.25 95 GLN A CA 1
ATOM 749 C C . GLN A 1 95 ? -1.638 -9.752 8.535 1.00 87.25 95 GLN A C 1
ATOM 751 O O . GLN A 1 95 ? -2.681 -9.917 7.898 1.00 87.25 95 GLN A O 1
ATOM 756 N N . GLU A 1 96 ? -0.517 -10.412 8.266 1.00 73.38 96 GLU A N 1
ATOM 757 C CA . GLU A 1 96 ? -0.404 -11.410 7.203 1.00 73.38 96 GLU A CA 1
ATOM 758 C C . GLU A 1 96 ? -1.307 -12.628 7.453 1.00 73.38 96 GLU A C 1
ATOM 760 O O . GLU A 1 96 ? -1.870 -13.190 6.515 1.00 73.38 96 GLU A O 1
ATOM 765 N N . ASP A 1 97 ? -1.551 -12.950 8.721 1.00 77.50 97 ASP A N 1
ATOM 766 C CA . ASP A 1 97 ? -2.395 -14.067 9.163 1.00 77.50 97 ASP A CA 1
ATOM 767 C C . ASP A 1 97 ? -3.855 -13.636 9.380 1.00 77.50 97 ASP A C 1
ATOM 769 O O . ASP A 1 97 ? -4.618 -14.282 10.101 1.00 77.50 97 ASP A O 1
ATOM 773 N N . SER A 1 98 ? -4.248 -12.499 8.797 1.00 80.12 98 SER A N 1
ATOM 774 C CA . SER A 1 98 ? -5.596 -11.959 8.943 1.00 80.12 98 SER A CA 1
ATOM 775 C C . SER A 1 98 ? -6.660 -12.931 8.428 1.00 80.12 98 SER A C 1
ATOM 777 O O . SER A 1 98 ? -6.512 -13.573 7.389 1.00 80.12 98 SER A O 1
ATOM 779 N N . SER A 1 99 ? -7.789 -12.992 9.138 1.00 81.06 99 SER A N 1
ATOM 780 C CA . SER A 1 99 ? -8.958 -13.787 8.739 1.00 81.06 99 SER A CA 1
ATOM 781 C C . SER A 1 99 ? -9.724 -13.190 7.550 1.00 81.06 99 SER A C 1
ATOM 783 O O . SER A 1 99 ? -10.636 -13.823 7.018 1.00 81.06 99 SER A O 1
ATOM 785 N N . PHE A 1 100 ? -9.381 -11.971 7.124 1.00 88.31 100 PHE A N 1
ATOM 786 C CA . PHE A 1 100 ? -10.017 -11.294 6.000 1.00 88.31 100 PHE A CA 1
ATOM 787 C C . PHE A 1 100 ? -9.493 -11.811 4.651 1.00 88.31 100 PHE A C 1
ATOM 789 O O . PHE A 1 100 ? -8.289 -11.923 4.422 1.00 88.31 100 PHE A O 1
ATOM 796 N N . SER A 1 101 ? -10.402 -12.077 3.711 1.00 89.38 101 SER A N 1
ATOM 797 C CA . SER A 1 101 ? -10.042 -12.587 2.383 1.00 89.38 101 SER A CA 1
ATOM 798 C C . SER A 1 101 ? -9.520 -11.472 1.466 1.00 89.38 101 SER A C 1
ATOM 800 O O . SER A 1 101 ? -10.283 -10.779 0.787 1.00 89.38 101 SER A O 1
ATOM 802 N N . TYR A 1 102 ? -8.195 -11.297 1.447 1.00 89.69 102 TYR A N 1
ATOM 803 C CA . TYR A 1 102 ? -7.499 -10.364 0.550 1.00 89.69 102 TYR A CA 1
ATOM 804 C C . TYR A 1 102 ? -7.221 -10.932 -0.850 1.00 89.69 102 TYR A C 1
ATOM 806 O O . TYR A 1 102 ? -7.046 -10.165 -1.800 1.00 89.69 102 TYR A O 1
ATOM 814 N N . GLY A 1 103 ? -7.166 -12.260 -0.997 1.00 89.56 103 GLY A N 1
ATOM 815 C CA . GLY A 1 103 ? -6.816 -12.920 -2.258 1.00 89.56 103 GLY A CA 1
ATOM 816 C C . GLY A 1 103 ? -5.458 -12.459 -2.804 1.00 89.56 103 GLY A C 1
ATOM 817 O O . GLY A 1 103 ? -4.4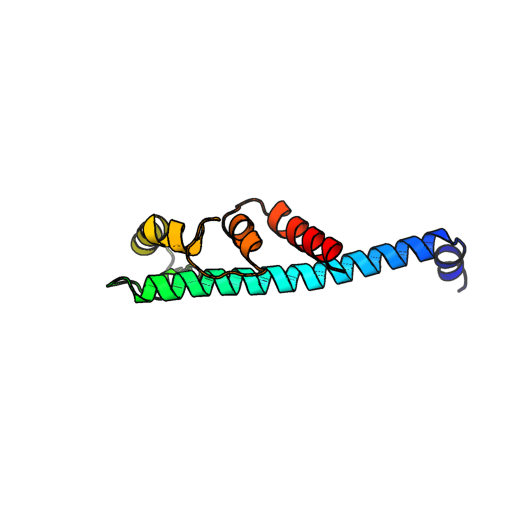76 -12.387 -2.067 1.00 89.56 103 GLY A O 1
ATOM 818 N N . VAL A 1 104 ? -5.420 -12.089 -4.089 1.00 88.56 104 VAL A N 1
ATOM 819 C CA . VAL A 1 104 ? -4.208 -11.636 -4.811 1.00 88.56 104 VAL A CA 1
ATOM 820 C C . VAL A 1 104 ? -3.591 -10.359 -4.210 1.00 88.56 104 VAL A C 1
ATOM 822 O O . VAL A 1 104 ? -2.433 -10.043 -4.463 1.00 88.56 104 VAL A O 1
ATOM 825 N N . TYR A 1 105 ? -4.329 -9.631 -3.369 1.00 91.81 105 TYR A N 1
ATOM 826 C CA . TYR A 1 105 ? -3.860 -8.399 -2.735 1.00 91.81 105 TYR A CA 1
ATOM 827 C C . TYR A 1 105 ? -3.221 -8.613 -1.362 1.00 91.81 105 TYR A C 1
ATOM 829 O O . TYR A 1 105 ? -2.880 -7.635 -0.702 1.00 91.81 105 TYR A O 1
ATOM 837 N N . LYS A 1 106 ? -3.045 -9.859 -0.903 1.00 90.25 106 LYS A N 1
ATOM 838 C CA . LYS A 1 106 ? -2.525 -10.156 0.444 1.00 90.25 106 LYS A CA 1
ATOM 839 C C . LYS A 1 106 ? -1.195 -9.449 0.739 1.00 90.25 106 LYS A C 1
ATOM 841 O O . LYS A 1 106 ? -1.011 -8.907 1.824 1.00 90.25 106 LYS A O 1
ATOM 846 N N . TRP A 1 107 ? -0.303 -9.368 -0.247 1.00 88.31 107 TRP A N 1
ATOM 847 C CA . TRP A 1 107 ? 1.010 -8.730 -0.085 1.00 88.31 107 TRP A CA 1
ATOM 848 C C . TRP A 1 107 ? 0.935 -7.210 0.110 1.00 88.31 107 TRP A C 1
ATOM 850 O O . TRP A 1 107 ? 1.838 -6.613 0.689 1.00 88.31 107 TRP A O 1
ATOM 860 N N . THR A 1 108 ? -0.166 -6.567 -0.293 1.00 90.69 108 THR A N 1
ATOM 861 C CA . THR A 1 108 ? -0.351 -5.128 -0.054 1.00 90.69 108 THR A CA 1
ATOM 862 C C . THR A 1 108 ? -0.470 -4.785 1.428 1.00 90.69 108 THR A C 1
ATOM 864 O O . THR A 1 108 ? -0.178 -3.651 1.793 1.00 90.69 108 THR A O 1
ATOM 867 N N . ILE A 1 109 ? -0.835 -5.740 2.295 1.00 90.44 109 ILE A N 1
ATOM 868 C CA . ILE A 1 109 ? -0.993 -5.506 3.738 1.00 90.44 109 ILE A CA 1
ATOM 869 C C . ILE A 1 109 ? 0.327 -5.043 4.356 1.00 90.44 109 ILE A C 1
ATOM 871 O O . ILE A 1 109 ? 0.362 -4.009 5.025 1.00 90.44 109 ILE A O 1
ATOM 875 N N . GLN A 1 110 ? 1.418 -5.760 4.069 1.00 87.75 110 GLN A N 1
ATOM 876 C CA . GLN A 1 110 ? 2.756 -5.410 4.548 1.00 87.75 110 GLN A CA 1
ATOM 877 C C . GLN A 1 110 ? 3.143 -4.001 4.077 1.00 87.75 110 GLN A C 1
ATOM 879 O O . GLN A 1 110 ? 3.655 -3.196 4.856 1.00 87.75 110 GLN A O 1
ATOM 884 N N . LEU A 1 111 ? 2.790 -3.658 2.836 1.00 89.69 111 LEU A N 1
ATOM 885 C CA . LEU A 1 111 ? 3.098 -2.367 2.228 1.00 89.69 111 LEU A CA 1
ATOM 886 C C . LEU A 1 111 ? 2.276 -1.205 2.808 1.00 89.69 111 LEU A C 1
ATOM 888 O O . LEU A 1 111 ? 2.803 -0.109 2.997 1.00 89.69 111 LEU A O 1
ATOM 892 N N . VAL A 1 112 ? 1.003 -1.444 3.134 1.00 87.00 112 VAL A N 1
ATOM 893 C CA . VAL A 1 112 ? 0.122 -0.473 3.802 1.00 87.00 112 VAL A CA 1
ATOM 894 C C . VAL A 1 112 ? 0.652 -0.139 5.195 1.00 87.00 112 VAL A C 1
ATOM 896 O O . VAL A 1 112 ? 0.657 1.031 5.581 1.00 87.00 112 VAL A O 1
ATOM 899 N N . THR A 1 113 ? 1.132 -1.145 5.931 1.00 85.88 113 THR A N 1
ATOM 900 C CA . THR A 1 113 ? 1.685 -0.958 7.281 1.00 85.88 113 THR A CA 1
ATOM 901 C C . THR A 1 113 ? 3.099 -0.380 7.294 1.00 85.88 113 THR A C 1
ATOM 903 O O . THR A 1 113 ? 3.511 0.204 8.298 1.00 85.88 113 THR A O 1
ATOM 906 N N . ASN A 1 114 ? 3.838 -0.505 6.190 1.00 88.19 114 ASN A N 1
ATOM 907 C CA . ASN A 1 114 ? 5.201 -0.003 6.088 1.00 88.19 114 ASN A CA 1
ATOM 908 C C . ASN A 1 114 ? 5.229 1.540 6.011 1.00 88.19 114 ASN A C 1
ATOM 910 O O . ASN A 1 114 ? 4.365 2.175 5.401 1.00 88.19 114 ASN A O 1
ATOM 914 N N . GLN A 1 115 ? 6.233 2.164 6.627 1.00 85.94 115 GLN A N 1
ATOM 915 C CA . GLN A 1 115 ? 6.459 3.615 6.592 1.00 85.94 115 GLN A CA 1
ATOM 916 C C . GLN A 1 115 ? 7.422 4.043 5.4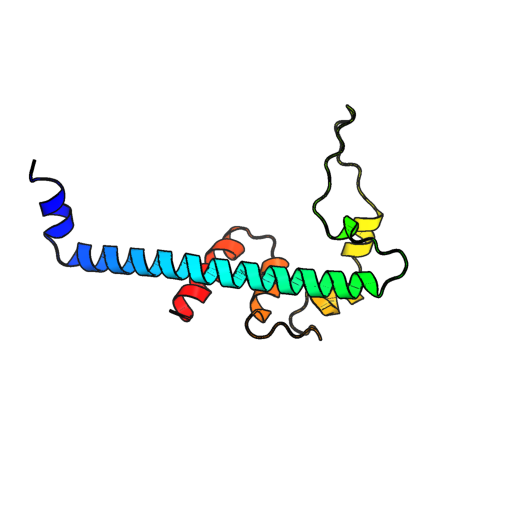68 1.00 85.94 115 GLN A C 1
ATOM 918 O O . GLN A 1 115 ? 7.421 5.207 5.058 1.00 85.94 115 GLN A O 1
ATOM 923 N N . ASN A 1 116 ? 8.205 3.113 4.921 1.00 90.38 116 ASN A N 1
ATOM 924 C CA . ASN A 1 116 ? 9.206 3.369 3.895 1.00 90.38 116 ASN A CA 1
ATOM 925 C C . ASN A 1 116 ? 8.546 3.717 2.557 1.00 90.38 116 ASN A C 1
ATOM 927 O O . ASN A 1 116 ? 7.895 2.898 1.907 1.00 90.38 116 ASN A O 1
ATOM 931 N N . ARG A 1 117 ? 8.753 4.960 2.110 1.00 88.38 117 ARG A N 1
ATOM 932 C CA . ARG A 1 117 ? 8.200 5.466 0.842 1.00 88.38 117 ARG A CA 1
ATOM 933 C C . ARG A 1 117 ? 8.774 4.749 -0.378 1.00 88.38 117 ARG A C 1
ATOM 935 O O . ARG A 1 117 ? 8.058 4.563 -1.352 1.00 88.38 117 ARG A O 1
ATOM 942 N N . LEU A 1 118 ? 10.044 4.345 -0.312 1.00 90.12 118 LEU A N 1
ATOM 943 C CA . LEU A 1 118 ? 10.709 3.640 -1.407 1.00 90.12 118 LEU A CA 1
ATOM 944 C C . LEU A 1 118 ? 10.084 2.268 -1.645 1.00 90.12 118 LEU A C 1
ATOM 946 O O . LEU A 1 118 ? 9.773 1.940 -2.782 1.00 90.12 118 LEU A O 1
ATOM 950 N N . GLU A 1 119 ? 9.812 1.507 -0.586 1.00 90.12 119 GLU A N 1
ATOM 951 C CA . GLU A 1 119 ? 9.152 0.205 -0.715 1.00 90.12 119 GLU A CA 1
ATOM 952 C C . GLU A 1 119 ? 7.758 0.348 -1.329 1.00 90.12 119 GLU A C 1
ATOM 954 O O . GLU A 1 119 ? 7.415 -0.395 -2.245 1.00 90.12 119 GLU A O 1
ATOM 959 N N . LYS A 1 120 ? 6.994 1.372 -0.925 1.00 89.44 120 LYS A N 1
ATOM 960 C CA . LYS A 1 120 ? 5.671 1.672 -1.501 1.00 89.44 120 LYS A CA 1
ATOM 961 C C . LYS A 1 120 ? 5.690 1.951 -3.005 1.00 89.44 120 LYS A C 1
ATOM 963 O O . LYS A 1 120 ? 4.655 1.794 -3.642 1.00 89.44 120 LYS A O 1
ATOM 968 N N . ILE A 1 121 ? 6.828 2.365 -3.561 1.00 87.19 121 ILE A N 1
ATOM 969 C CA . ILE A 1 121 ? 6.994 2.639 -4.996 1.00 87.19 121 ILE A CA 1
ATOM 970 C C . ILE A 1 121 ? 7.606 1.432 -5.714 1.00 87.19 121 ILE A C 1
ATOM 972 O O . ILE A 1 121 ? 7.119 1.028 -6.765 1.00 87.19 121 ILE A O 1
ATOM 976 N N . LEU A 1 122 ? 8.656 0.834 -5.152 1.00 91.19 122 LEU A N 1
ATOM 977 C CA . LEU A 1 122 ? 9.413 -0.242 -5.793 1.00 91.19 122 LEU A CA 1
ATOM 978 C C . LEU A 1 122 ? 8.668 -1.578 -5.775 1.00 91.19 122 LEU A C 1
ATOM 980 O O . LEU A 1 122 ? 8.734 -2.323 -6.749 1.00 91.19 122 LEU A O 1
ATOM 984 N N . PHE A 1 123 ? 7.938 -1.880 -4.700 1.00 92.44 123 PHE A N 1
ATOM 985 C CA . PHE A 1 12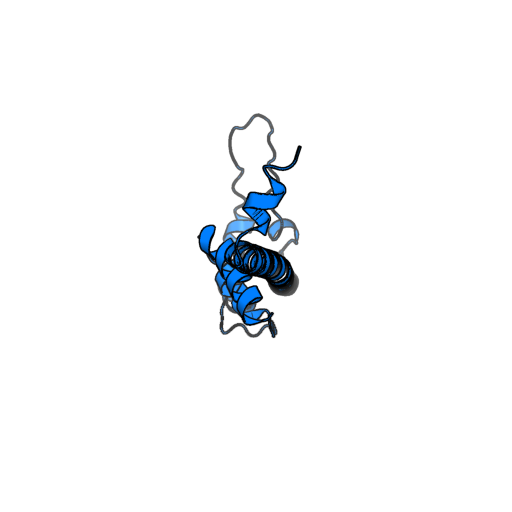3 ? 7.252 -3.162 -4.558 1.00 92.44 123 PHE A CA 1
ATOM 986 C C . PHE A 1 123 ? 6.116 -3.348 -5.579 1.00 92.44 123 PHE A C 1
ATOM 988 O O . PHE A 1 123 ? 6.055 -4.411 -6.194 1.00 92.44 123 PHE A O 1
ATOM 995 N N . PRO A 1 124 ? 5.255 -2.344 -5.853 1.00 92.81 124 PRO A N 1
ATOM 996 C CA . PRO A 1 124 ? 4.267 -2.457 -6.921 1.00 92.81 124 PRO A CA 1
ATOM 997 C C . PRO A 1 124 ? 4.903 -2.594 -8.308 1.00 92.81 124 PRO A C 1
ATOM 999 O O . PRO A 1 124 ? 4.416 -3.383 -9.108 1.00 92.81 124 PRO A O 1
ATOM 1002 N N . ILE A 1 125 ? 6.005 -1.885 -8.588 1.00 93.00 125 ILE A N 1
ATOM 1003 C CA . ILE A 1 125 ? 6.739 -2.028 -9.858 1.00 93.00 125 ILE A CA 1
ATOM 1004 C C . ILE A 1 125 ? 7.272 -3.455 -10.002 1.00 93.00 125 ILE A C 1
ATOM 1006 O O . ILE A 1 125 ? 7.084 -4.068 -11.048 1.00 93.00 125 ILE A O 1
ATOM 1010 N N . PHE A 1 126 ? 7.892 -3.998 -8.951 1.00 92.94 126 PHE A N 1
ATOM 1011 C CA . PHE A 1 126 ? 8.371 -5.380 -8.924 1.00 92.94 126 PHE A CA 1
ATOM 1012 C C . PHE A 1 126 ? 7.234 -6.381 -9.147 1.00 92.94 126 PHE A C 1
ATOM 1014 O O . PHE A 1 126 ? 7.363 -7.287 -9.963 1.00 92.94 126 PHE A O 1
ATOM 1021 N N . TRP A 1 127 ? 6.096 -6.188 -8.478 1.00 94.12 127 TRP A N 1
ATOM 1022 C CA . TRP A 1 127 ? 4.921 -7.031 -8.679 1.00 94.12 127 TRP A CA 1
ATOM 1023 C C . TRP A 1 127 ? 4.392 -6.948 -10.119 1.00 94.12 127 TRP A C 1
ATOM 1025 O O . TRP A 1 127 ? 4.071 -7.971 -10.719 1.00 94.12 127 TRP A O 1
ATOM 1035 N N . GLY A 1 128 ? 4.361 -5.746 -10.700 1.00 92.81 128 GLY A N 1
ATOM 1036 C CA . GLY A 1 128 ? 4.007 -5.532 -12.102 1.00 92.81 128 GLY A CA 1
ATOM 1037 C C . GLY A 1 128 ? 4.949 -6.265 -13.057 1.00 92.81 128 GLY A C 1
ATOM 1038 O O . GLY A 1 128 ? 4.478 -6.995 -13.914 1.00 92.81 128 GLY A O 1
ATOM 1039 N N . LEU A 1 129 ? 6.265 -6.159 -12.849 1.00 93.25 129 LEU A N 1
ATOM 1040 C CA . LEU A 1 129 ? 7.277 -6.857 -13.656 1.00 93.25 129 LEU A CA 1
ATOM 1041 C C . LEU A 1 129 ? 7.155 -8.382 -13.553 1.00 93.25 129 LEU A C 1
ATOM 1043 O O . LEU A 1 129 ? 7.418 -9.086 -14.513 1.00 93.25 129 LEU A O 1
ATOM 1047 N N . MET A 1 130 ? 6.770 -8.904 -12.387 1.00 92.75 130 MET A N 1
ATOM 1048 C CA . MET A 1 130 ? 6.571 -10.342 -12.187 1.00 92.75 130 MET A CA 1
ATOM 1049 C C . MET A 1 130 ? 5.297 -10.881 -12.853 1.00 92.75 130 MET A C 1
ATOM 1051 O O . MET A 1 130 ? 5.153 -12.095 -12.978 1.00 92.75 130 MET A O 1
ATOM 1055 N N . THR A 1 131 ? 4.349 -10.010 -13.209 1.00 88.56 131 THR A N 1
ATOM 1056 C CA . THR A 1 131 ? 3.014 -10.398 -13.701 1.00 88.56 131 THR A CA 1
ATOM 1057 C C . THR A 1 131 ? 2.763 -10.066 -15.170 1.00 88.56 131 THR A C 1
ATOM 1059 O O . THR A 1 131 ? 1.767 -10.544 -15.718 1.00 88.56 131 THR A O 1
ATOM 1062 N N . LEU A 1 132 ? 3.640 -9.278 -15.797 1.00 83.31 132 LEU A N 1
ATOM 1063 C CA . LEU A 1 132 ? 3.607 -8.906 -17.216 1.00 83.31 132 LEU A CA 1
ATOM 1064 C C . LEU A 1 132 ? 4.539 -9.786 -18.051 1.00 83.31 132 LEU A C 1
ATOM 1066 O O . LEU A 1 132 ? 4.242 -9.975 -19.247 1.00 83.31 132 LEU A O 1
#